Protein AF-A0A2T3M480-F1 (afdb_monomer_lite)

Sequence (170 aa):
EFITLLWDLRLEVGQSVRTVAECVDVGKDDLTVATNLTEARYLCGNKGTYNHLIESINDGAFWPSHTFYKAKLEEQKKRHARYHDTTYNLEPDIKSIPGGLRDIHTLSWVARRHFGATSLFEMSRHGFLTDAEYRELVECQNELWRIRFALHIELRRYDNRLTFDHQASV

Radius of gyration: 18.21 Å; chains: 1; bounding box: 47×33×44 Å

Structure (mmCIF, N/CA/C/O backbone):
data_AF-A0A2T3M480-F1
#
_entry.id   AF-A0A2T3M480-F1
#
loop_
_atom_site.group_PDB
_atom_site.id
_atom_site.type_symbol
_atom_site.label_atom_id
_atom_site.label_alt_id
_atom_site.label_comp_id
_atom_site.label_asym_id
_atom_site.label_entity_id
_atom_site.label_seq_id
_atom_site.pdbx_PDB_ins_code
_atom_site.Cartn_x
_atom_site.Cartn_y
_atom_site.Cartn_z
_atom_site.occupancy
_atom_site.B_iso_or_equiv
_atom_site.auth_seq_id
_atom_site.auth_comp_id
_atom_site.auth_asym_id
_atom_site.auth_atom_id
_atom_site.pdbx_PDB_model_num
ATOM 1 N N . GLU A 1 1 ? -23.358 -7.204 -11.179 1.00 83.38 1 GLU A N 1
ATOM 2 C CA . GLU A 1 1 ? -23.262 -6.199 -12.255 1.00 83.38 1 GLU A CA 1
ATOM 3 C C . GLU A 1 1 ? -22.021 -5.315 -12.131 1.00 83.38 1 GLU A C 1
ATOM 5 O O . GLU A 1 1 ? -21.176 -5.381 -13.010 1.00 83.38 1 GLU A O 1
ATOM 10 N N . PHE A 1 2 ? -21.826 -4.557 -11.042 1.00 89.12 2 PHE A N 1
ATOM 11 C CA . PHE A 1 2 ? -20.619 -3.719 -10.910 1.00 89.12 2 PHE A CA 1
ATOM 12 C C . PHE A 1 2 ? -19.304 -4.521 -10.922 1.00 89.12 2 PHE A C 1
ATOM 14 O O . PHE A 1 2 ? -18.408 -4.215 -11.698 1.00 89.12 2 PHE A O 1
ATOM 21 N N . ILE A 1 3 ? -19.188 -5.580 -10.112 1.00 90.31 3 ILE A N 1
ATOM 22 C CA . ILE A 1 3 ? -17.949 -6.379 -10.057 1.00 90.31 3 ILE A CA 1
ATOM 23 C C . ILE A 1 3 ? -17.670 -7.103 -11.377 1.00 90.31 3 ILE A C 1
ATOM 25 O O . ILE A 1 3 ? -16.529 -7.145 -11.825 1.00 90.31 3 ILE A O 1
ATOM 29 N N . THR A 1 4 ? -18.713 -7.617 -12.029 1.00 91.50 4 THR A N 1
ATOM 30 C CA . THR A 1 4 ? -18.588 -8.260 -13.342 1.00 91.50 4 THR A CA 1
ATOM 31 C C . THR A 1 4 ? -18.077 -7.275 -14.394 1.00 91.50 4 THR A C 1
ATOM 33 O O . THR A 1 4 ? -17.152 -7.616 -15.116 1.00 91.50 4 THR A O 1
ATOM 36 N N . LEU A 1 5 ? -18.556 -6.022 -14.388 1.00 93.69 5 LEU A N 1
ATOM 37 C CA . LEU A 1 5 ? -18.043 -4.971 -15.273 1.00 93.69 5 LEU A CA 1
ATOM 38 C C . LEU A 1 5 ? -16.546 -4.695 -15.050 1.00 93.69 5 LEU A C 1
ATOM 40 O O . LEU A 1 5 ? -15.806 -4.498 -16.008 1.00 93.69 5 LEU A O 1
ATOM 44 N N . LEU A 1 6 ? -16.077 -4.682 -13.798 1.00 92.62 6 LEU A N 1
ATOM 45 C CA . LEU A 1 6 ? -14.650 -4.484 -13.512 1.00 92.62 6 LEU A CA 1
ATOM 46 C C . LEU A 1 6 ? -13.798 -5.619 -14.096 1.00 92.62 6 LEU A C 1
ATOM 48 O O . LEU A 1 6 ? -12.739 -5.358 -14.663 1.00 92.62 6 LEU A O 1
ATOM 52 N N . TRP A 1 7 ? -14.276 -6.861 -14.018 1.00 91.56 7 TRP A N 1
ATOM 53 C CA . TRP A 1 7 ? -13.605 -7.999 -14.645 1.00 91.56 7 TRP A CA 1
ATOM 54 C C . TRP A 1 7 ? -13.649 -7.947 -16.174 1.00 91.56 7 TRP A C 1
ATOM 56 O O . TRP A 1 7 ? -12.644 -8.260 -16.809 1.00 91.56 7 TRP A O 1
ATOM 66 N N . ASP A 1 8 ? -14.753 -7.487 -16.769 1.00 92.31 8 ASP A N 1
ATOM 67 C CA . ASP A 1 8 ? -14.856 -7.277 -18.220 1.00 92.31 8 ASP A CA 1
ATOM 68 C C . ASP A 1 8 ? -13.842 -6.226 -18.706 1.00 92.31 8 ASP A C 1
ATOM 70 O O . ASP A 1 8 ? -13.231 -6.370 -19.767 1.00 92.31 8 ASP A O 1
ATOM 74 N N . LEU A 1 9 ? -13.576 -5.211 -17.877 1.00 90.81 9 LEU A N 1
ATOM 75 C CA . LEU A 1 9 ? -12.507 -4.224 -18.068 1.00 90.81 9 LEU A CA 1
ATOM 76 C C . LEU A 1 9 ? -11.101 -4.762 -17.733 1.00 90.81 9 LEU A C 1
ATOM 78 O O . LEU A 1 9 ? -10.136 -3.998 -17.741 1.00 90.81 9 LEU A O 1
ATOM 82 N N . ARG A 1 10 ? -10.966 -6.065 -17.454 1.00 85.19 10 ARG A N 1
ATOM 83 C CA . ARG A 1 10 ? -9.725 -6.759 -17.067 1.00 85.19 10 ARG A CA 1
ATOM 84 C C . ARG A 1 10 ? -9.076 -6.225 -15.788 1.00 85.19 10 ARG A C 1
ATOM 86 O O . ARG A 1 10 ? -7.872 -6.381 -15.592 1.00 85.19 10 ARG A O 1
ATOM 93 N N . LEU A 1 11 ? -9.859 -5.613 -14.902 1.00 86.56 11 LEU A N 1
ATOM 94 C CA . LEU A 1 11 ? -9.389 -5.208 -13.583 1.00 86.56 11 LEU A CA 1
ATOM 95 C C . LEU A 1 11 ? -9.456 -6.402 -12.631 1.00 86.56 11 LEU A C 1
ATOM 97 O O . LEU A 1 11 ? -10.521 -6.963 -12.380 1.00 86.56 11 LEU A O 1
ATOM 101 N N . GLU A 1 12 ? -8.316 -6.769 -12.055 1.00 84.12 12 GLU A N 1
ATOM 102 C CA . GLU A 1 12 ? -8.236 -7.820 -11.042 1.00 84.12 12 GLU A CA 1
ATOM 103 C C . GLU A 1 12 ? -8.722 -7.284 -9.689 1.00 84.12 12 GLU A C 1
ATOM 105 O O . GLU A 1 12 ? -7.957 -6.728 -8.899 1.00 84.12 12 GLU A O 1
ATOM 110 N N . VAL A 1 13 ? -10.023 -7.425 -9.425 1.00 88.25 13 VAL A N 1
ATOM 111 C CA . VAL A 1 13 ? -10.642 -7.001 -8.162 1.00 88.25 13 VAL A CA 1
ATOM 112 C C . VAL A 1 13 ? -11.129 -8.193 -7.345 1.00 88.25 13 VAL A C 1
ATOM 114 O O . VAL A 1 13 ? -11.883 -9.040 -7.829 1.00 88.25 13 VAL A O 1
ATOM 117 N N . GLY A 1 14 ? -10.709 -8.240 -6.080 1.00 87.62 14 GLY A N 1
ATOM 118 C CA . GLY A 1 14 ? -11.295 -9.118 -5.072 1.00 87.62 14 GLY A CA 1
ATOM 119 C C . GLY A 1 14 ? -12.578 -8.507 -4.507 1.00 87.62 14 GLY A C 1
ATOM 120 O O . GLY A 1 14 ? -12.659 -7.293 -4.328 1.00 87.62 14 GLY A O 1
ATOM 121 N N . GLN A 1 15 ? -13.573 -9.341 -4.204 1.00 88.69 15 GLN A N 1
ATOM 122 C CA . GLN A 1 15 ? -14.827 -8.910 -3.580 1.00 88.69 15 GLN A CA 1
ATOM 123 C C . GLN A 1 15 ? -15.129 -9.736 -2.330 1.00 88.69 15 GLN A C 1
ATOM 125 O O . GLN A 1 15 ? -14.882 -10.940 -2.291 1.00 88.69 15 GLN A O 1
ATOM 130 N N . SER A 1 16 ? -15.682 -9.083 -1.312 1.00 90.88 16 SER A N 1
ATOM 131 C CA . SER A 1 16 ? -16.195 -9.723 -0.104 1.00 90.88 16 SER A CA 1
ATOM 132 C C . SER A 1 16 ? -17.342 -8.885 0.443 1.00 90.88 16 SER A C 1
ATOM 134 O O . SER A 1 16 ? -17.251 -7.660 0.467 1.00 90.88 16 SER A O 1
ATOM 136 N N . VAL A 1 17 ? -18.396 -9.545 0.918 1.00 93.38 17 VAL A N 1
ATOM 137 C CA . VAL A 1 17 ? -19.513 -8.902 1.621 1.00 93.38 17 VAL A CA 1
ATOM 138 C C . VAL A 1 17 ? -19.451 -9.339 3.075 1.00 93.38 17 VAL A C 1
ATOM 140 O O . VAL A 1 17 ? -19.383 -10.534 3.348 1.00 93.38 17 VAL A O 1
ATOM 143 N N . ARG A 1 18 ? -19.396 -8.371 3.988 1.00 95.00 18 ARG A N 1
ATOM 144 C CA . ARG A 1 18 ? -19.269 -8.579 5.433 1.00 95.00 18 ARG A CA 1
ATOM 145 C C . ARG A 1 18 ? -20.008 -7.478 6.176 1.00 95.00 18 ARG A C 1
ATOM 147 O O . ARG A 1 18 ? -20.133 -6.355 5.681 1.00 95.00 18 ARG A O 1
ATOM 154 N N . THR A 1 19 ? -20.469 -7.797 7.371 1.00 97.56 19 THR A N 1
ATOM 155 C CA . THR A 1 19 ? -20.890 -6.811 8.364 1.00 97.56 19 THR A CA 1
ATOM 156 C C . THR A 1 19 ? -19.682 -6.028 8.890 1.00 97.56 19 THR A C 1
ATOM 158 O O . THR A 1 19 ? -18.531 -6.439 8.731 1.00 97.56 19 THR A O 1
ATOM 161 N N . VAL A 1 20 ? -19.928 -4.888 9.546 1.00 96.75 20 VAL A N 1
ATOM 162 C CA . VAL A 1 20 ? -18.851 -4.090 10.163 1.00 96.75 20 VAL A CA 1
ATOM 163 C C . VAL A 1 20 ? -18.090 -4.908 11.213 1.00 96.75 20 VAL A C 1
ATOM 165 O O . VAL A 1 20 ? -16.863 -4.876 11.221 1.00 96.75 20 VAL A O 1
ATOM 168 N N . ALA A 1 21 ? -18.799 -5.689 12.034 1.00 96.62 21 ALA A N 1
ATOM 169 C CA . ALA A 1 21 ? -18.190 -6.550 13.047 1.00 96.62 21 ALA A CA 1
ATOM 170 C C . ALA A 1 21 ? -17.257 -7.598 12.420 1.00 96.62 21 ALA A C 1
ATOM 172 O O . ALA A 1 21 ? -16.092 -7.680 12.791 1.00 96.62 21 ALA A O 1
ATOM 173 N N . GLU A 1 22 ? -17.714 -8.307 11.384 1.00 97.25 22 GLU A N 1
ATOM 174 C CA . GLU A 1 22 ? -16.883 -9.290 10.675 1.00 97.25 22 GLU A CA 1
ATOM 175 C C . GLU A 1 22 ? -15.660 -8.649 10.001 1.00 97.25 22 GLU A C 1
ATOM 177 O O . GLU A 1 22 ? -14.586 -9.247 9.973 1.00 97.25 22 GLU A O 1
ATOM 182 N N . CYS A 1 23 ? -15.786 -7.433 9.455 1.00 96.69 23 CYS A N 1
ATOM 183 C CA . CYS A 1 23 ? -14.637 -6.692 8.925 1.00 96.69 23 CYS A CA 1
ATOM 184 C C . CYS A 1 23 ? -13.592 -6.420 10.011 1.00 96.69 23 CYS A C 1
ATOM 186 O O . CYS A 1 23 ? -12.399 -6.592 9.764 1.00 96.69 23 CYS A O 1
ATOM 188 N N . VAL A 1 24 ? -14.033 -6.002 11.199 1.00 96.12 24 VAL A N 1
ATOM 189 C CA . VAL A 1 24 ? -13.154 -5.736 12.342 1.00 96.12 24 VAL A CA 1
ATOM 190 C C . VAL A 1 24 ? -12.495 -7.023 12.831 1.00 96.12 24 VAL A C 1
ATOM 192 O O . VAL A 1 24 ? -11.288 -7.020 13.057 1.00 96.12 24 VAL A O 1
ATOM 195 N N . ASP A 1 25 ? -13.244 -8.115 12.956 1.00 96.38 25 ASP A N 1
ATOM 196 C CA . ASP A 1 25 ? -12.717 -9.388 13.453 1.00 96.38 25 ASP A CA 1
ATOM 197 C C . ASP A 1 25 ? -11.665 -9.964 12.502 1.00 96.38 25 ASP A C 1
ATOM 199 O O . ASP A 1 25 ? -10.522 -10.178 12.901 1.00 96.38 25 ASP A O 1
ATOM 203 N N . VAL A 1 26 ? -11.982 -10.079 11.207 1.00 96.25 26 VAL A N 1
ATOM 204 C CA . VAL A 1 26 ? -11.008 -10.538 10.199 1.00 96.25 26 VAL A CA 1
ATOM 205 C C . VAL A 1 26 ? -9.817 -9.581 10.112 1.00 96.25 26 VAL A C 1
ATOM 207 O O . VAL A 1 26 ? -8.675 -10.005 9.948 1.00 96.25 26 VAL A O 1
ATOM 210 N N . GLY A 1 27 ? -10.066 -8.275 10.232 1.00 95.81 27 GLY A N 1
ATOM 211 C CA . GLY A 1 27 ? -9.017 -7.268 10.234 1.00 95.81 27 GLY A CA 1
ATOM 212 C C . GLY A 1 27 ? -8.068 -7.393 11.425 1.00 95.81 27 GLY A C 1
ATOM 213 O O . GLY A 1 27 ? -6.889 -7.118 11.259 1.00 95.81 27 GLY A O 1
ATOM 214 N N . LYS A 1 28 ? -8.525 -7.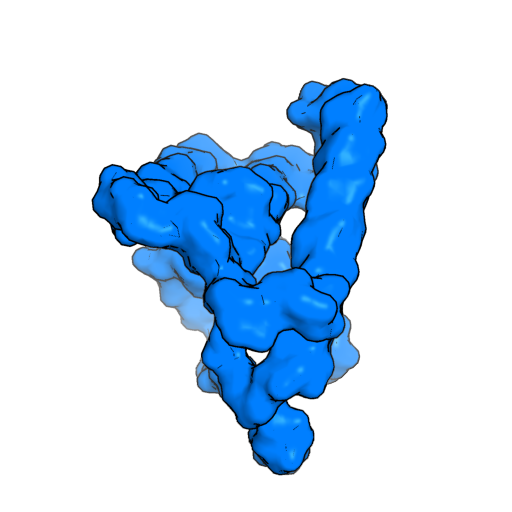822 12.608 1.00 95.56 28 LYS A N 1
ATOM 215 C CA . LYS A 1 28 ? -7.652 -8.035 13.778 1.00 95.56 28 LYS A CA 1
ATOM 216 C C . LYS A 1 28 ? -6.688 -9.205 13.580 1.00 95.56 28 LYS A C 1
ATOM 218 O O . LYS A 1 28 ? -5.554 -9.118 14.046 1.00 95.56 28 LYS A O 1
ATOM 223 N N . ASP A 1 29 ? -7.116 -10.234 12.855 1.00 95.19 29 ASP A N 1
ATOM 224 C CA . ASP A 1 29 ? -6.331 -11.453 12.643 1.00 95.19 29 ASP A CA 1
ATOM 225 C C . ASP A 1 29 ? -5.389 -11.368 11.428 1.00 95.19 29 ASP A C 1
ATOM 227 O O . ASP A 1 29 ? -4.362 -12.048 11.390 1.00 95.19 29 ASP A O 1
ATOM 231 N N . ASP A 1 30 ? -5.692 -10.512 10.444 1.00 96.00 30 ASP A N 1
ATOM 232 C CA . ASP A 1 30 ? -4.920 -10.384 9.203 1.00 96.00 30 ASP A CA 1
ATOM 233 C C . ASP A 1 30 ? -4.454 -8.938 8.951 1.00 96.00 30 ASP A C 1
ATOM 235 O O . ASP A 1 30 ? -5.239 -8.033 8.651 1.00 96.00 30 ASP A O 1
ATOM 239 N N . LEU A 1 31 ? -3.131 -8.732 8.989 1.00 95.88 31 LEU A N 1
ATOM 240 C CA . LEU A 1 31 ? -2.488 -7.439 8.725 1.00 95.88 31 LEU A CA 1
ATOM 241 C C . LEU A 1 31 ? -2.819 -6.876 7.332 1.00 95.88 31 LEU A C 1
ATOM 243 O O . LEU A 1 31 ? -2.944 -5.659 7.168 1.00 95.88 31 LEU A O 1
ATOM 247 N N . THR A 1 32 ? -2.952 -7.729 6.317 1.00 94.62 32 THR A N 1
ATOM 248 C CA . THR A 1 32 ? -3.304 -7.326 4.949 1.00 94.62 32 THR A CA 1
ATOM 249 C C . THR A 1 32 ? -4.713 -6.753 4.925 1.00 94.62 32 THR A C 1
ATOM 251 O O . THR A 1 32 ? -4.933 -5.675 4.370 1.00 94.62 32 THR A O 1
ATOM 254 N N . VAL A 1 33 ? -5.659 -7.429 5.583 1.00 95.31 33 VAL A N 1
ATOM 255 C CA . VAL A 1 33 ? -7.043 -6.951 5.698 1.00 95.31 33 VAL A CA 1
ATOM 256 C C . VAL A 1 33 ? -7.094 -5.658 6.508 1.00 95.31 33 VAL A C 1
ATOM 258 O O . VAL A 1 33 ? -7.725 -4.700 6.064 1.00 95.31 33 VAL A O 1
ATOM 261 N N . ALA A 1 34 ? -6.366 -5.572 7.624 1.00 95.38 34 ALA A N 1
ATOM 262 C CA . ALA A 1 34 ? -6.258 -4.346 8.416 1.00 95.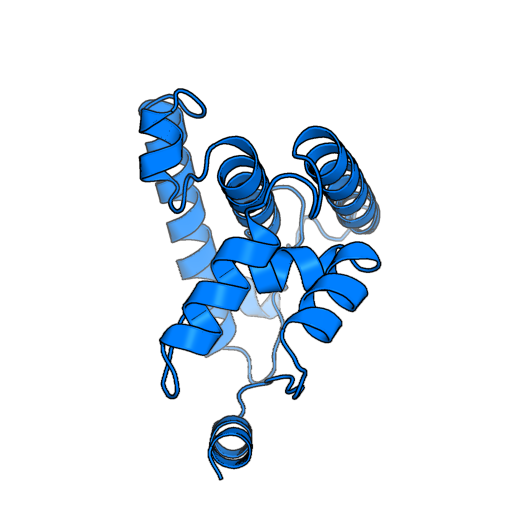38 34 ALA A CA 1
ATOM 263 C C . ALA A 1 34 ? -5.753 -3.150 7.598 1.00 95.38 34 ALA A C 1
ATOM 265 O O . ALA A 1 34 ? -6.288 -2.042 7.693 1.00 95.38 34 ALA A O 1
ATOM 266 N N . THR A 1 35 ? -4.733 -3.385 6.768 1.00 95.00 35 THR A N 1
ATOM 267 C CA . THR A 1 35 ? -4.154 -2.366 5.885 1.00 95.00 35 THR A CA 1
ATOM 268 C C . THR A 1 35 ? -5.189 -1.888 4.870 1.00 95.00 35 THR A C 1
ATOM 270 O O . THR A 1 35 ? -5.421 -0.688 4.757 1.00 95.00 35 THR A O 1
ATOM 273 N N . ASN A 1 36 ? -5.878 -2.821 4.203 1.00 93.38 36 ASN A N 1
ATOM 274 C CA . ASN A 1 36 ? -6.914 -2.499 3.221 1.00 93.38 36 ASN A CA 1
ATOM 275 C C . ASN A 1 36 ? -8.074 -1.702 3.838 1.00 93.38 36 ASN A C 1
ATOM 277 O O . ASN A 1 36 ? -8.553 -0.746 3.233 1.00 93.38 36 ASN A O 1
ATOM 281 N N . LEU A 1 37 ? -8.514 -2.066 5.048 1.00 94.12 37 LEU A N 1
ATOM 282 C CA . LEU A 1 37 ? -9.569 -1.342 5.764 1.00 94.12 37 LEU A CA 1
ATOM 283 C C . LEU A 1 37 ? -9.137 0.085 6.128 1.00 94.12 37 LEU A C 1
ATOM 285 O O . LEU A 1 37 ? -9.921 1.019 5.991 1.00 94.12 37 LEU A O 1
ATOM 289 N N . THR A 1 38 ? -7.875 0.269 6.518 1.00 90.75 38 THR A N 1
ATOM 290 C CA . THR A 1 38 ? -7.299 1.585 6.852 1.00 90.75 38 THR A CA 1
ATOM 291 C C . THR A 1 38 ? -7.221 2.525 5.633 1.00 90.75 38 THR A C 1
ATOM 293 O O . THR A 1 38 ? -7.226 3.754 5.770 1.00 90.75 38 THR A O 1
ATOM 296 N N . GLU A 1 39 ? -7.183 1.967 4.422 1.00 90.44 39 GLU A N 1
ATOM 297 C CA . GLU A 1 39 ? -7.193 2.706 3.153 1.00 90.44 39 GLU A CA 1
ATOM 298 C C . GLU A 1 39 ? -8.565 2.779 2.476 1.00 90.44 39 GLU A C 1
ATOM 300 O O . GLU A 1 39 ? -8.667 3.293 1.357 1.00 90.44 39 GLU A O 1
ATOM 305 N N . ALA A 1 40 ? -9.617 2.275 3.127 1.00 92.75 40 ALA A N 1
ATOM 306 C CA . ALA A 1 40 ? -10.948 2.220 2.546 1.00 92.75 40 ALA A CA 1
ATOM 307 C C . ALA A 1 40 ? -11.425 3.607 2.087 1.00 92.75 40 ALA A C 1
ATOM 309 O O . ALA A 1 40 ? -11.186 4.631 2.731 1.00 92.75 40 ALA A O 1
ATOM 310 N N . ARG A 1 41 ? -12.126 3.628 0.950 1.00 92.50 41 ARG A N 1
ATOM 311 C CA . ARG A 1 41 ? -12.733 4.832 0.377 1.00 92.50 41 ARG A CA 1
ATOM 312 C C . ARG A 1 41 ? -14.207 4.579 0.133 1.00 92.50 41 ARG A C 1
ATOM 314 O O . ARG A 1 41 ? -14.583 3.545 -0.416 1.00 92.50 41 ARG A O 1
ATOM 321 N N . TYR A 1 42 ? -15.035 5.541 0.513 1.00 94.62 42 TYR A N 1
ATOM 322 C CA . TYR A 1 42 ? -16.452 5.510 0.185 1.00 94.62 42 TYR A CA 1
ATOM 323 C C . TYR A 1 42 ? -16.646 5.734 -1.319 1.00 94.62 42 TYR A C 1
ATOM 325 O O . TYR A 1 42 ? -16.225 6.762 -1.847 1.00 94.62 42 TYR A O 1
ATOM 333 N N . LEU A 1 43 ? -17.292 4.781 -1.994 1.00 92.81 43 LEU A N 1
ATOM 334 C CA . LEU A 1 43 ? -17.653 4.896 -3.411 1.00 92.81 43 LEU A CA 1
ATOM 335 C C . LEU A 1 43 ? -19.142 5.219 -3.573 1.00 92.81 43 LEU A C 1
ATOM 337 O O . LEU A 1 43 ? -19.504 6.214 -4.193 1.00 92.81 43 LEU A O 1
ATOM 341 N N . CYS A 1 44 ? -20.012 4.395 -2.987 1.00 93.75 44 CYS A N 1
ATOM 342 C CA . CYS A 1 44 ? -21.462 4.558 -3.037 1.00 93.75 44 CYS A CA 1
ATOM 343 C C . CYS A 1 44 ? -22.154 3.751 -1.925 1.00 93.75 44 CYS A C 1
ATOM 345 O O . CYS A 1 44 ? -21.533 2.898 -1.290 1.00 93.75 44 CYS A O 1
ATOM 347 N N . GLY A 1 45 ? -23.457 3.976 -1.730 1.00 94.44 45 GLY A N 1
ATOM 348 C CA . GLY A 1 45 ? -24.295 3.213 -0.800 1.00 94.44 45 GLY A CA 1
ATOM 349 C C . GLY A 1 45 ? -24.625 3.969 0.488 1.00 94.44 45 GLY A C 1
ATOM 350 O O . GLY A 1 45 ? -24.878 5.171 0.474 1.00 94.44 45 GLY A O 1
ATOM 351 N N . ASN A 1 46 ? -24.680 3.258 1.616 1.00 96.69 46 ASN A N 1
ATOM 352 C CA . ASN A 1 46 ? -25.022 3.863 2.900 1.00 96.69 46 ASN A CA 1
ATOM 353 C C . ASN A 1 46 ? -23.782 4.493 3.557 1.00 96.69 46 ASN A C 1
ATOM 355 O O . ASN A 1 46 ? -22.876 3.795 4.017 1.00 96.69 46 ASN A O 1
ATOM 359 N N . LYS A 1 47 ? -23.762 5.826 3.640 1.00 97.25 47 LYS A N 1
ATOM 360 C CA . LYS A 1 47 ? -22.655 6.570 4.257 1.00 97.25 47 LYS A CA 1
ATOM 361 C C . LYS A 1 47 ? -22.542 6.344 5.771 1.00 97.25 47 LYS A C 1
ATOM 363 O O . LYS A 1 47 ? -21.437 6.375 6.298 1.00 97.25 47 LYS A O 1
ATOM 368 N N . GLY A 1 48 ? -23.652 6.073 6.461 1.00 97.88 48 GLY A N 1
ATOM 369 C CA . GLY A 1 48 ? -23.655 5.742 7.890 1.00 97.88 48 GLY A CA 1
ATOM 370 C C . GLY A 1 48 ? -22.922 4.432 8.183 1.00 97.88 48 GLY A C 1
ATOM 371 O O . GLY A 1 48 ? -22.091 4.386 9.083 1.00 97.88 48 GLY A O 1
ATOM 372 N N . THR A 1 49 ? -23.143 3.394 7.371 1.00 97.00 49 THR A N 1
ATOM 373 C CA . THR A 1 49 ? -22.408 2.123 7.473 1.00 97.00 49 THR A CA 1
ATOM 374 C C . THR A 1 49 ? -20.911 2.314 7.239 1.00 97.00 49 THR A C 1
ATOM 376 O O . THR A 1 49 ? -20.101 1.752 7.971 1.00 97.00 49 THR A O 1
ATOM 379 N N . TYR A 1 50 ? -20.536 3.133 6.251 1.00 97.31 50 TYR A N 1
ATOM 380 C CA . TYR A 1 50 ? -19.133 3.470 6.011 1.00 97.31 50 TYR A CA 1
ATOM 381 C C . TYR A 1 50 ? -18.513 4.207 7.204 1.00 97.31 50 TYR A C 1
ATOM 383 O O . TYR A 1 50 ? -17.452 3.810 7.671 1.00 97.31 50 TYR A O 1
ATOM 391 N N . ASN A 1 51 ? -19.182 5.230 7.739 1.00 96.88 51 ASN A N 1
ATOM 392 C CA . ASN A 1 51 ? -18.681 5.967 8.900 1.00 96.88 51 ASN A CA 1
ATOM 393 C C . ASN A 1 51 ? -18.508 5.050 10.119 1.00 96.88 51 ASN A C 1
ATOM 395 O O . ASN A 1 51 ? -17.462 5.096 10.753 1.00 96.88 51 ASN A O 1
ATOM 399 N N . HIS A 1 52 ? -19.466 4.154 10.378 1.00 97.25 52 HIS A N 1
ATOM 400 C CA . HIS A 1 52 ? -19.368 3.178 11.465 1.00 97.25 52 HIS A CA 1
ATOM 401 C C . HIS A 1 52 ? -18.162 2.236 11.297 1.00 97.25 52 HIS A C 1
ATOM 403 O O . HIS A 1 52 ? -17.473 1.930 12.270 1.00 97.25 52 HIS A O 1
ATOM 409 N N . LEU A 1 53 ? -17.852 1.813 10.064 1.00 96.62 53 LEU A N 1
ATOM 410 C CA . LEU A 1 53 ? -16.628 1.059 9.780 1.00 96.62 53 LEU A CA 1
ATOM 411 C C . LEU A 1 53 ? -15.375 1.883 10.101 1.00 96.62 53 LEU A C 1
ATOM 413 O O . LEU A 1 53 ? -14.485 1.381 10.783 1.00 96.62 53 LEU A O 1
ATOM 417 N N . ILE A 1 54 ? -15.310 3.131 9.627 1.00 95.44 54 ILE A N 1
ATOM 418 C CA . ILE A 1 54 ? -14.162 4.022 9.847 1.00 95.44 54 ILE A CA 1
ATOM 419 C C . ILE A 1 54 ? -13.961 4.329 11.337 1.00 95.44 54 ILE A C 1
ATOM 421 O O . ILE A 1 54 ? -12.826 4.340 11.805 1.00 95.44 54 ILE A O 1
ATOM 425 N N . GLU A 1 55 ? -15.032 4.543 12.098 1.00 94.56 55 GLU A N 1
ATOM 426 C CA . GLU A 1 55 ? -14.973 4.714 13.554 1.00 94.56 55 GLU A CA 1
ATOM 427 C C . GLU A 1 55 ? -14.431 3.449 14.229 1.00 94.56 55 GLU A C 1
ATOM 429 O O . GLU A 1 55 ? -13.464 3.523 14.984 1.00 94.56 55 GLU A O 1
ATOM 434 N N . SER A 1 56 ? -14.961 2.275 13.869 1.00 95.00 56 SER A N 1
ATOM 435 C CA . SER A 1 56 ? -14.560 0.992 14.464 1.00 95.00 56 SER A CA 1
ATOM 436 C C . SER A 1 56 ? -13.078 0.663 14.247 1.00 95.00 56 SER A C 1
ATOM 438 O O . SER A 1 56 ? -12.414 0.144 15.143 1.00 95.00 56 SER A O 1
ATOM 440 N N . ILE A 1 57 ? -12.524 0.968 13.068 1.00 93.62 57 ILE A N 1
ATOM 441 C CA . ILE A 1 57 ? -11.097 0.729 12.790 1.00 93.62 57 ILE A CA 1
ATOM 442 C C . ILE A 1 57 ? -10.185 1.788 13.429 1.00 93.62 57 ILE A C 1
ATOM 444 O O . ILE A 1 57 ? -8.993 1.543 13.617 1.00 93.62 57 ILE A O 1
ATOM 448 N N . ASN A 1 58 ? -10.718 2.957 13.793 1.00 90.25 58 ASN A N 1
ATOM 449 C CA . ASN A 1 58 ? -9.957 4.045 14.412 1.00 90.25 58 ASN A CA 1
ATOM 450 C C . ASN A 1 58 ? -10.107 4.117 15.941 1.00 90.25 58 ASN A C 1
ATOM 452 O O . ASN A 1 58 ? -9.449 4.947 16.560 1.00 90.25 58 ASN A O 1
ATOM 456 N N . ASP A 1 59 ? -10.853 3.197 16.561 1.00 85.69 59 ASP A N 1
ATOM 457 C CA . ASP A 1 59 ? -11.102 3.088 18.013 1.00 85.69 59 ASP A CA 1
ATOM 458 C C . ASP A 1 59 ? -9.848 2.762 18.872 1.00 85.69 59 ASP A C 1
ATOM 460 O O . ASP A 1 59 ? -9.926 2.347 20.022 1.00 85.69 59 ASP A O 1
ATOM 464 N N . GLY A 1 60 ? -8.635 2.885 18.320 1.00 82.00 60 GLY A N 1
ATOM 465 C CA . GLY A 1 60 ? -7.360 2.629 19.010 1.00 82.00 60 GLY A CA 1
ATOM 466 C C . GLY A 1 60 ? -7.065 1.151 19.320 1.00 82.00 60 GLY A C 1
ATOM 467 O O . GLY A 1 60 ? -5.921 0.716 19.174 1.00 82.00 60 GLY A O 1
ATOM 468 N N . ALA A 1 61 ? -8.082 0.357 19.664 1.00 88.88 61 ALA A N 1
ATOM 469 C CA . ALA A 1 61 ? -7.994 -1.075 19.939 1.00 88.88 61 ALA A CA 1
ATOM 470 C C . ALA A 1 61 ? -7.748 -1.913 18.674 1.00 88.88 61 ALA A C 1
ATOM 472 O O . ALA A 1 61 ? -7.082 -2.948 18.725 1.00 88.88 61 ALA A O 1
ATOM 473 N N . PHE A 1 62 ? -8.259 -1.471 17.523 1.00 93.31 62 PHE A N 1
ATOM 474 C CA . PHE A 1 62 ? -8.055 -2.139 16.239 1.00 93.31 62 PHE A CA 1
ATOM 475 C C . PHE A 1 62 ? -6.630 -1.900 15.725 1.00 93.31 62 PHE A C 1
ATOM 477 O O . PHE A 1 62 ? -6.378 -0.874 15.119 1.00 93.31 62 PHE A O 1
ATOM 484 N N . TRP A 1 63 ? -5.685 -2.816 15.960 1.00 95.06 63 TRP A N 1
ATOM 485 C CA . TRP A 1 63 ? -4.260 -2.641 15.622 1.00 95.06 63 TRP A CA 1
ATOM 486 C C . TRP A 1 63 ? -3.611 -1.408 16.273 1.00 95.06 63 TRP A C 1
ATOM 488 O O . TRP A 1 63 ? -3.383 -0.392 15.613 1.00 95.06 63 TRP A O 1
ATOM 498 N N . PRO A 1 64 ? -3.254 -1.459 17.566 1.00 94.88 64 PRO A N 1
ATOM 499 C CA . PRO A 1 64 ? -2.537 -0.366 18.218 1.00 94.88 64 PRO A CA 1
ATOM 500 C C . PRO A 1 64 ? -1.274 0.019 17.442 1.00 94.88 64 PRO A C 1
ATOM 502 O O . PRO A 1 64 ? -0.586 -0.847 16.898 1.00 94.88 64 PRO A O 1
ATOM 505 N N . SER A 1 65 ? -0.955 1.314 17.398 1.00 93.19 65 SER A N 1
ATOM 506 C CA . SER A 1 65 ? 0.063 1.846 16.481 1.00 93.19 65 SER A CA 1
ATOM 507 C C . SER A 1 65 ? 1.418 1.125 16.565 1.00 93.19 65 SER A C 1
ATOM 509 O O . SER A 1 65 ? 1.973 0.715 15.546 1.00 93.19 65 SER A O 1
ATOM 511 N N . HIS A 1 66 ? 1.920 0.877 17.777 1.00 94.88 66 HIS A N 1
ATOM 512 C CA . HIS A 1 66 ? 3.176 0.153 17.983 1.00 94.88 66 HIS A CA 1
ATOM 513 C C . HIS A 1 66 ? 3.123 -1.302 17.472 1.00 94.88 66 HIS A C 1
ATOM 515 O O . HIS A 1 66 ? 4.088 -1.788 16.879 1.00 94.88 66 HIS A O 1
ATOM 521 N N . THR A 1 67 ? 1.996 -1.994 17.661 1.00 96.06 67 THR A N 1
ATOM 522 C CA . THR A 1 67 ? 1.786 -3.362 17.160 1.00 96.06 67 THR A CA 1
ATOM 523 C C . THR A 1 67 ? 1.742 -3.382 15.634 1.00 96.06 67 THR A C 1
ATOM 525 O O . THR A 1 67 ? 2.407 -4.208 15.011 1.00 96.06 67 THR A O 1
ATOM 528 N N . PHE A 1 68 ? 1.022 -2.433 15.029 1.00 95.94 68 PHE A N 1
ATOM 529 C CA . PHE A 1 68 ? 0.944 -2.284 13.576 1.00 95.94 68 PHE A CA 1
ATOM 530 C C . PHE A 1 68 ? 2.311 -1.978 12.956 1.00 95.94 68 PHE A C 1
ATOM 532 O O . PHE A 1 68 ? 2.704 -2.616 11.982 1.00 95.94 68 PHE A O 1
ATOM 539 N N . TYR A 1 69 ? 3.070 -1.056 13.557 1.00 95.69 69 TYR A N 1
ATOM 540 C CA . TYR A 1 69 ? 4.419 -0.711 13.114 1.00 95.69 69 TYR A CA 1
ATOM 541 C C . TYR A 1 69 ? 5.349 -1.929 13.105 1.00 95.69 69 TYR A C 1
ATOM 543 O O . TYR A 1 69 ? 5.968 -2.219 12.082 1.00 95.69 69 TYR A O 1
ATOM 551 N N . LYS A 1 70 ? 5.405 -2.687 14.210 1.00 97.50 70 LYS A N 1
ATOM 552 C CA . LYS A 1 70 ? 6.228 -3.905 14.288 1.00 97.50 70 LYS A CA 1
ATOM 553 C C . LYS A 1 70 ? 5.830 -4.927 13.228 1.00 97.50 70 LYS A C 1
ATOM 555 O O . LYS A 1 70 ? 6.699 -5.478 12.558 1.00 97.50 70 LYS A O 1
ATOM 560 N N . ALA A 1 71 ? 4.531 -5.151 13.044 1.00 97.25 71 ALA A N 1
ATOM 561 C CA . ALA A 1 71 ? 4.039 -6.093 12.047 1.00 97.25 71 ALA A CA 1
ATOM 562 C 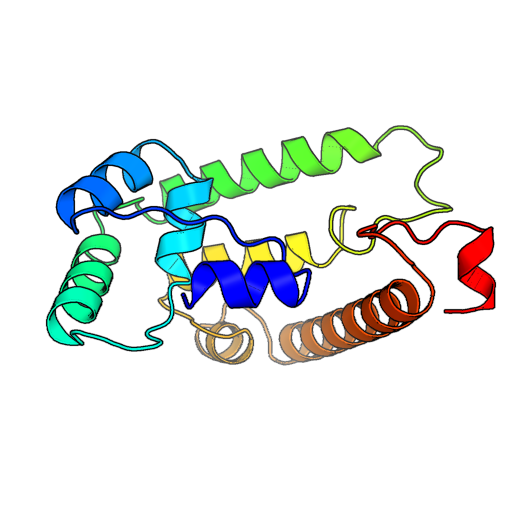C . ALA A 1 71 ? 4.410 -5.666 10.614 1.00 97.25 71 ALA A C 1
ATOM 564 O O . ALA A 1 71 ? 4.869 -6.494 9.825 1.00 97.25 71 ALA A O 1
ATOM 565 N N . LYS A 1 72 ? 4.297 -4.370 10.291 1.00 96.94 72 LYS A N 1
ATOM 566 C CA . LYS A 1 72 ? 4.700 -3.819 8.988 1.00 96.94 72 LYS A CA 1
ATOM 567 C C . LYS A 1 72 ? 6.204 -3.873 8.746 1.00 96.94 72 LYS A C 1
ATOM 569 O O . LYS A 1 72 ? 6.623 -4.175 7.630 1.00 96.94 72 LYS A O 1
ATOM 574 N N . LEU A 1 73 ? 7.011 -3.647 9.780 1.00 96.75 73 LEU A N 1
ATOM 575 C CA . LEU A 1 73 ? 8.462 -3.789 9.693 1.00 96.75 73 LEU A CA 1
ATOM 576 C C . LEU A 1 73 ? 8.863 -5.236 9.363 1.00 96.75 73 LEU A C 1
ATOM 578 O O . LEU A 1 73 ? 9.702 -5.465 8.494 1.00 96.75 73 LEU A O 1
ATOM 582 N N . GLU A 1 74 ? 8.237 -6.225 10.002 1.00 97.06 74 GLU A N 1
ATOM 583 C CA . GLU A 1 74 ? 8.500 -7.638 9.703 1.00 97.06 74 GLU A CA 1
ATOM 584 C C . GLU A 1 74 ? 8.001 -8.049 8.305 1.00 97.06 74 GLU A C 1
ATOM 586 O O . GLU A 1 74 ? 8.684 -8.797 7.603 1.00 97.06 74 GLU A O 1
ATOM 591 N N . GLU A 1 75 ? 6.854 -7.530 7.849 1.00 96.19 75 GLU A N 1
ATOM 592 C CA . GLU A 1 75 ? 6.378 -7.702 6.465 1.00 96.19 75 GLU A CA 1
ATOM 593 C C . GLU A 1 75 ? 7.389 -7.149 5.444 1.00 96.19 75 GLU A C 1
ATOM 595 O O . GLU A 1 75 ? 7.705 -7.821 4.455 1.00 96.19 75 GLU A O 1
ATOM 600 N N . GLN A 1 76 ? 7.937 -5.956 5.697 1.00 95.75 76 GLN A N 1
ATOM 601 C CA . GLN A 1 76 ? 8.961 -5.329 4.861 1.00 95.75 76 GLN A CA 1
ATOM 602 C C . GLN A 1 76 ? 10.238 -6.172 4.814 1.00 95.75 76 GLN A C 1
ATOM 604 O O . GLN A 1 76 ? 10.684 -6.511 3.718 1.00 95.75 76 GLN A O 1
ATOM 609 N N . LYS A 1 77 ? 10.780 -6.583 5.969 1.00 95.00 77 LYS A N 1
ATOM 610 C CA . LYS A 1 77 ? 11.979 -7.438 6.036 1.00 95.00 77 LYS A CA 1
ATOM 611 C C . LYS A 1 77 ? 11.794 -8.737 5.257 1.00 95.00 77 LYS A C 1
ATOM 613 O O . LYS A 1 77 ? 12.638 -9.091 4.439 1.00 95.00 77 LYS A O 1
ATOM 618 N N . LYS A 1 78 ? 10.662 -9.424 5.450 1.00 94.44 78 LYS A N 1
ATOM 619 C CA . LYS A 1 78 ? 10.331 -10.653 4.705 1.00 94.44 78 LYS A CA 1
ATOM 620 C C . LYS A 1 78 ? 10.222 -10.408 3.204 1.00 94.44 78 LYS A C 1
ATOM 622 O O . LYS A 1 78 ? 10.580 -11.283 2.420 1.00 94.44 78 LYS A O 1
ATOM 627 N N . ARG A 1 79 ? 9.699 -9.252 2.782 1.00 93.00 79 ARG A N 1
ATOM 628 C CA . ARG A 1 79 ? 9.655 -8.878 1.364 1.00 93.00 79 ARG A CA 1
ATOM 629 C C . ARG A 1 79 ? 11.048 -8.629 0.807 1.00 93.00 79 ARG A C 1
ATOM 631 O O . ARG A 1 79 ? 11.364 -9.213 -0.221 1.00 93.00 79 ARG A O 1
ATOM 638 N N . HIS A 1 80 ? 11.853 -7.803 1.470 1.00 92.69 80 HIS A N 1
ATOM 639 C CA . HIS A 1 80 ? 13.223 -7.488 1.058 1.00 92.69 80 HIS A CA 1
ATOM 640 C C . HIS A 1 80 ? 14.092 -8.746 0.977 1.00 92.69 80 HIS A C 1
ATOM 642 O O . HIS A 1 80 ? 14.814 -8.916 -0.001 1.00 92.69 80 HIS A O 1
ATOM 648 N N . ALA A 1 81 ? 13.918 -9.685 1.914 1.00 90.12 81 ALA A N 1
ATOM 649 C CA . ALA A 1 81 ? 14.643 -10.953 1.939 1.00 90.12 81 ALA A CA 1
ATOM 650 C C . ALA A 1 81 ? 14.504 -11.790 0.660 1.00 90.12 81 ALA A C 1
ATOM 652 O O . ALA A 1 81 ? 15.432 -12.506 0.295 1.00 90.12 81 ALA A O 1
ATOM 653 N N . ARG A 1 82 ? 13.383 -11.668 -0.063 1.00 87.06 82 ARG A N 1
ATOM 654 C CA . ARG A 1 82 ? 13.174 -12.375 -1.337 1.00 87.06 82 ARG A CA 1
ATOM 655 C C . ARG A 1 82 ? 14.035 -11.844 -2.488 1.00 87.06 82 ARG A C 1
ATOM 657 O O . ARG A 1 82 ? 14.119 -12.512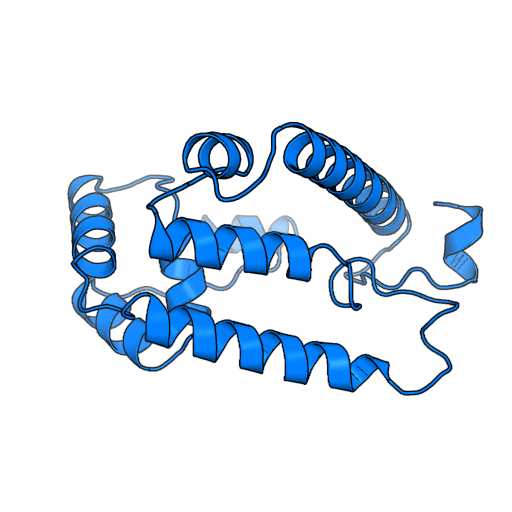 -3.510 1.00 87.06 82 ARG A O 1
ATOM 664 N N . TYR A 1 83 ? 14.651 -10.671 -2.333 1.00 79.75 83 TYR A N 1
ATOM 665 C CA . TYR A 1 83 ? 15.444 -9.999 -3.368 1.00 79.75 83 TYR A CA 1
ATOM 666 C C . TYR A 1 83 ? 16.957 -10.019 -3.092 1.00 79.75 83 TYR A C 1
ATOM 668 O O . TYR A 1 83 ? 17.716 -9.471 -3.884 1.00 79.75 83 TYR A O 1
ATOM 676 N N . HIS A 1 84 ? 17.420 -10.642 -1.999 1.00 66.81 84 HIS A N 1
ATOM 677 C CA . HIS A 1 84 ? 18.846 -10.665 -1.638 1.00 66.81 84 HIS A CA 1
ATOM 678 C C . HIS A 1 84 ? 19.716 -11.616 -2.490 1.00 66.81 84 HIS A C 1
ATOM 680 O O . HIS A 1 84 ? 20.936 -11.581 -2.348 1.00 66.81 84 HIS A O 1
ATOM 686 N N . ASP A 1 85 ? 19.142 -12.389 -3.422 1.00 59.84 85 ASP A N 1
ATOM 687 C CA . ASP A 1 85 ? 19.903 -13.202 -4.384 1.00 59.84 85 ASP A CA 1
ATOM 688 C C . ASP A 1 85 ? 20.169 -12.436 -5.699 1.00 59.84 85 ASP A C 1
ATOM 690 O O . ASP A 1 85 ? 19.368 -12.422 -6.633 1.00 59.84 85 ASP A O 1
ATOM 694 N N . THR A 1 86 ? 21.308 -11.734 -5.683 1.00 54.78 86 THR A N 1
ATOM 695 C CA . THR A 1 86 ? 22.204 -11.141 -6.713 1.00 54.78 86 THR A CA 1
ATOM 696 C C . THR A 1 86 ? 21.826 -10.956 -8.199 1.00 54.78 86 THR A C 1
ATOM 698 O O . THR A 1 86 ? 22.481 -10.144 -8.847 1.00 54.78 86 THR A O 1
ATOM 701 N N . THR A 1 87 ? 20.799 -11.583 -8.778 1.00 53.66 87 THR A N 1
ATOM 702 C CA . THR A 1 87 ? 20.457 -11.399 -10.213 1.00 53.66 87 THR A CA 1
ATOM 703 C C . THR A 1 87 ? 19.393 -10.312 -10.445 1.00 53.66 87 THR A C 1
ATOM 705 O O . THR A 1 87 ? 19.369 -9.670 -11.491 1.00 53.66 87 THR A O 1
ATOM 708 N N . TYR A 1 88 ? 18.553 -10.024 -9.445 1.00 54.00 88 TYR A N 1
ATOM 709 C CA . TYR A 1 88 ? 17.402 -9.112 -9.574 1.00 54.00 88 TYR A CA 1
ATOM 710 C C . TYR A 1 88 ? 17.736 -7.611 -9.613 1.00 54.00 88 TYR A C 1
ATOM 712 O O . TYR A 1 88 ? 16.837 -6.801 -9.821 1.00 54.00 88 TYR A O 1
ATOM 720 N N . ASN A 1 89 ? 19.001 -7.217 -9.430 1.00 65.06 89 ASN A N 1
ATOM 721 C CA . ASN A 1 89 ? 19.381 -5.800 -9.480 1.00 65.06 89 ASN A CA 1
ATOM 722 C C . ASN A 1 89 ? 19.336 -5.219 -10.897 1.00 65.06 89 ASN A C 1
ATOM 724 O O . ASN A 1 89 ? 19.103 -4.024 -11.049 1.00 65.06 89 ASN A O 1
ATOM 728 N N . LEU A 1 90 ? 19.568 -6.045 -11.921 1.00 83.75 90 LEU A N 1
ATOM 729 C CA . LEU A 1 90 ? 19.564 -5.581 -13.308 1.00 83.75 90 LEU A CA 1
ATOM 730 C C . LEU A 1 90 ? 18.168 -5.602 -13.934 1.00 83.75 90 LEU A C 1
ATOM 732 O O . LEU A 1 90 ? 17.962 -4.926 -14.929 1.00 83.75 90 LEU A O 1
ATOM 736 N N . GLU A 1 91 ? 17.217 -6.327 -13.341 1.00 88.94 91 GLU A N 1
ATOM 737 C CA . GLU A 1 91 ? 15.817 -6.384 -13.775 1.00 88.94 91 GLU A CA 1
ATOM 738 C C . GLU A 1 91 ? 14.881 -6.110 -12.581 1.00 88.94 91 GLU A C 1
ATOM 740 O O . GLU A 1 91 ? 14.247 -7.032 -12.050 1.00 88.94 91 GLU A O 1
ATOM 745 N N . PRO A 1 92 ? 14.831 -4.859 -12.087 1.00 89.81 92 PRO A N 1
ATOM 746 C CA . PRO A 1 92 ? 14.191 -4.543 -10.816 1.00 89.81 92 PRO A CA 1
ATOM 747 C C . PRO A 1 92 ? 12.664 -4.679 -10.872 1.00 89.81 92 PRO A C 1
ATOM 749 O O . PRO A 1 92 ? 12.016 -4.334 -11.861 1.00 89.81 92 PRO A O 1
ATOM 752 N N . ASP A 1 93 ? 12.061 -5.125 -9.766 1.00 92.50 93 ASP A N 1
ATOM 753 C CA . ASP A 1 93 ? 10.612 -5.037 -9.547 1.00 92.50 93 ASP A CA 1
ATOM 754 C C . ASP A 1 93 ? 10.262 -3.656 -8.980 1.00 92.50 93 ASP A C 1
ATOM 756 O O . ASP A 1 93 ? 10.446 -3.404 -7.788 1.00 92.50 93 ASP A O 1
ATOM 760 N N . ILE A 1 94 ? 9.699 -2.782 -9.818 1.00 94.75 94 ILE A N 1
ATOM 761 C CA . ILE A 1 94 ? 9.385 -1.377 -9.493 1.00 94.75 94 ILE A CA 1
ATOM 762 C C . ILE A 1 94 ? 8.456 -1.247 -8.270 1.00 94.75 94 ILE A C 1
ATOM 764 O O . ILE A 1 94 ? 8.428 -0.229 -7.571 1.00 94.75 94 ILE A O 1
ATOM 768 N N . LYS A 1 95 ? 7.668 -2.287 -7.979 1.00 94.12 95 LYS A N 1
ATOM 769 C CA . LYS A 1 95 ? 6.701 -2.285 -6.883 1.00 94.12 95 LYS A CA 1
ATOM 770 C C . LYS A 1 95 ? 7.306 -2.801 -5.582 1.00 94.12 95 LYS A C 1
ATOM 772 O O . LYS A 1 95 ? 7.030 -2.224 -4.534 1.00 94.12 95 LYS A O 1
ATOM 777 N N . SER A 1 96 ? 8.032 -3.911 -5.622 1.00 92.69 96 SER A N 1
ATOM 778 C CA . SER A 1 96 ? 8.270 -4.755 -4.444 1.00 92.69 96 SER A CA 1
ATOM 779 C C . SER A 1 96 ? 9.737 -4.894 -4.039 1.00 92.69 96 SER A C 1
ATOM 781 O O . SER A 1 96 ? 9.981 -5.382 -2.932 1.00 92.69 96 SER A O 1
ATOM 783 N N . ILE A 1 97 ? 10.690 -4.453 -4.863 1.00 90.94 97 ILE A N 1
ATOM 784 C CA . ILE A 1 97 ? 12.114 -4.394 -4.497 1.00 90.94 97 ILE A CA 1
ATOM 785 C C . ILE A 1 97 ? 12.342 -3.418 -3.321 1.00 90.94 97 ILE A C 1
ATOM 787 O O . ILE A 1 97 ? 11.496 -2.542 -3.095 1.00 90.94 97 ILE A O 1
ATOM 791 N N . PRO A 1 98 ? 13.428 -3.550 -2.532 1.00 92.56 98 PRO A N 1
ATOM 792 C CA . PRO A 1 98 ? 13.825 -2.498 -1.597 1.00 92.56 98 PRO A CA 1
ATOM 793 C C . PRO A 1 98 ? 13.928 -1.124 -2.274 1.00 92.56 98 PRO A C 1
ATOM 795 O O . PRO A 1 98 ? 14.613 -0.981 -3.280 1.00 92.56 98 PRO A O 1
ATOM 798 N N . GLY A 1 99 ? 13.223 -0.127 -1.733 1.00 91.00 99 GLY A N 1
ATOM 799 C CA . GLY A 1 99 ? 13.128 1.224 -2.302 1.00 91.00 99 GLY A CA 1
ATOM 800 C C . GLY A 1 99 ? 12.009 1.408 -3.337 1.00 91.00 99 GLY A C 1
ATOM 801 O O . GLY A 1 99 ? 11.783 2.521 -3.800 1.00 91.00 99 GLY A O 1
ATOM 802 N N . GLY A 1 100 ? 11.276 0.347 -3.686 1.00 93.62 100 GLY A N 1
ATOM 803 C CA . GLY A 1 100 ? 10.150 0.421 -4.618 1.00 93.62 100 GLY A CA 1
ATOM 804 C C . GLY A 1 100 ? 8.880 1.027 -4.009 1.00 93.62 100 GLY A C 1
ATOM 805 O O . GLY A 1 100 ? 8.803 1.355 -2.822 1.00 93.62 100 GLY A O 1
ATOM 806 N N . LEU A 1 101 ? 7.812 1.097 -4.811 1.00 96.06 101 LEU A N 1
ATOM 807 C CA . LEU A 1 101 ? 6.536 1.721 -4.412 1.00 96.06 101 LEU A CA 1
ATOM 808 C C . LEU A 1 101 ? 5.948 1.161 -3.106 1.00 96.06 101 LEU A C 1
ATOM 810 O O . LEU A 1 101 ? 5.297 1.881 -2.349 1.00 96.06 101 LEU A O 1
ATOM 814 N N . ARG A 1 102 ? 6.164 -0.128 -2.814 1.00 95.31 102 ARG A N 1
ATOM 815 C CA . ARG A 1 102 ? 5.666 -0.754 -1.584 1.00 95.31 102 ARG A CA 1
ATOM 816 C C . ARG A 1 102 ? 6.312 -0.175 -0.329 1.00 95.31 102 ARG A C 1
ATOM 818 O O . ARG A 1 102 ? 5.647 -0.154 0.705 1.00 95.31 102 ARG A O 1
ATOM 825 N N . ASP A 1 103 ? 7.561 0.278 -0.397 1.00 94.88 103 ASP A N 1
ATOM 826 C CA . ASP A 1 103 ? 8.221 0.926 0.738 1.00 94.88 103 ASP A CA 1
ATOM 827 C C . ASP A 1 103 ? 7.568 2.281 1.041 1.00 94.88 103 ASP A C 1
ATOM 829 O O . ASP A 1 103 ? 7.213 2.545 2.190 1.00 94.88 103 ASP A O 1
ATOM 833 N N . ILE A 1 104 ? 7.252 3.059 0.002 1.00 94.19 104 ILE A N 1
ATOM 834 C CA . ILE A 1 104 ? 6.513 4.328 0.124 1.00 94.19 104 ILE A CA 1
ATOM 835 C C . ILE A 1 104 ? 5.110 4.099 0.712 1.00 94.19 104 ILE A C 1
ATOM 837 O O . ILE A 1 104 ? 4.674 4.816 1.616 1.00 94.19 104 ILE A O 1
ATOM 841 N N . HIS A 1 105 ? 4.400 3.064 0.250 1.00 93.94 105 HIS A N 1
ATOM 842 C CA . HIS A 1 105 ? 3.096 2.700 0.816 1.00 93.94 105 HIS A CA 1
ATOM 843 C C . HIS A 1 105 ? 3.206 2.277 2.283 1.00 93.94 105 HIS A C 1
ATOM 845 O O . HIS A 1 105 ? 2.395 2.697 3.101 1.00 93.94 105 HIS A O 1
ATOM 851 N N . THR A 1 106 ? 4.224 1.486 2.636 1.00 94.62 106 THR A N 1
ATOM 852 C CA . THR A 1 106 ? 4.456 1.054 4.023 1.00 94.62 106 THR A CA 1
ATOM 853 C C . THR A 1 106 ? 4.643 2.259 4.939 1.00 94.62 106 THR A C 1
ATOM 855 O O . THR A 1 106 ? 4.019 2.319 5.999 1.00 94.62 106 THR A O 1
ATOM 858 N N . LEU A 1 107 ? 5.420 3.249 4.493 1.00 92.25 107 LEU A N 1
ATOM 859 C CA . LEU A 1 107 ? 5.596 4.516 5.193 1.00 92.25 107 LEU A CA 1
ATOM 860 C C . LEU A 1 107 ? 4.248 5.224 5.408 1.00 92.25 107 LEU A C 1
ATOM 862 O O . LEU A 1 107 ? 3.899 5.568 6.537 1.00 92.25 107 LEU A O 1
ATOM 866 N N . SER A 1 108 ? 3.460 5.369 4.338 1.00 91.19 108 SER A N 1
ATOM 867 C CA . SER A 1 108 ? 2.141 6.014 4.379 1.00 91.19 108 SER A CA 1
ATOM 868 C C . SER A 1 108 ? 1.163 5.296 5.314 1.00 91.19 108 SER A C 1
ATOM 870 O O . SER A 1 108 ? 0.455 5.946 6.077 1.00 91.19 108 SER A O 1
ATOM 872 N N . TRP A 1 109 ? 1.138 3.960 5.315 1.00 93.69 109 TRP A N 1
ATOM 873 C CA . TRP A 1 109 ? 0.273 3.170 6.197 1.00 93.69 109 TRP A CA 1
ATOM 874 C C . TRP A 1 109 ? 0.649 3.319 7.664 1.00 93.69 109 TRP A C 1
ATOM 876 O O . TRP A 1 109 ? -0.230 3.479 8.510 1.00 93.69 109 TRP A O 1
ATOM 886 N N . VAL A 1 110 ? 1.947 3.284 7.972 1.00 92.75 110 VAL A N 1
ATOM 887 C CA . VAL A 1 110 ? 2.440 3.480 9.339 1.00 92.75 110 VAL A CA 1
ATOM 888 C C . VAL A 1 110 ? 2.084 4.878 9.831 1.00 92.75 110 VAL A C 1
ATOM 890 O O . VAL A 1 110 ? 1.535 5.009 10.924 1.00 92.75 110 VAL A O 1
ATOM 893 N N . ALA A 1 111 ? 2.322 5.917 9.029 1.00 90.38 111 ALA A N 1
ATOM 894 C CA . ALA A 1 111 ? 2.011 7.280 9.442 1.00 90.38 111 ALA A CA 1
ATOM 895 C C . ALA A 1 111 ? 0.505 7.536 9.549 1.00 90.38 111 ALA A C 1
ATOM 897 O O . ALA A 1 111 ? 0.064 8.173 10.504 1.00 90.38 111 ALA A O 1
ATOM 898 N N . ARG A 1 112 ? -0.299 6.971 8.643 1.00 89.94 112 ARG A N 1
ATOM 899 C CA . ARG A 1 112 ? -1.760 6.993 8.751 1.00 89.94 112 ARG A CA 1
ATOM 900 C C . ARG A 1 112 ? -2.229 6.359 10.047 1.00 89.94 112 ARG A C 1
ATOM 902 O O . ARG A 1 112 ? -3.061 6.933 10.739 1.00 89.94 112 ARG A O 1
ATOM 909 N N . ARG A 1 113 ? -1.676 5.202 10.409 1.00 91.19 113 ARG A N 1
ATOM 910 C CA . ARG A 1 113 ? -2.071 4.506 11.633 1.00 91.19 113 ARG A CA 1
ATOM 911 C C . ARG A 1 113 ? -1.584 5.204 12.903 1.00 91.19 113 ARG A C 1
ATOM 913 O O . ARG A 1 113 ? -2.252 5.127 13.927 1.00 91.19 113 ARG A O 1
ATOM 920 N N . HIS A 1 114 ? -0.418 5.842 12.863 1.00 88.88 114 HIS A N 1
ATOM 921 C CA . HIS A 1 114 ? 0.179 6.486 14.032 1.00 88.88 114 HIS A CA 1
ATOM 922 C C . HIS A 1 114 ? -0.342 7.909 14.271 1.00 88.88 114 HIS A C 1
ATOM 924 O O . HIS A 1 114 ? -0.597 8.269 15.413 1.00 88.88 114 HIS A O 1
ATOM 930 N N . PHE A 1 115 ? -0.521 8.699 13.211 1.00 84.12 115 PHE A N 1
ATOM 931 C CA . PHE A 1 115 ? -0.850 10.128 13.297 1.00 84.12 115 PHE A CA 1
ATOM 932 C C . PHE A 1 115 ? -2.214 10.485 12.698 1.00 84.12 115 PHE A C 1
ATOM 934 O O . PHE A 1 115 ? -2.637 11.631 12.799 1.00 84.12 115 PHE A O 1
ATOM 941 N N . GLY A 1 116 ? -2.888 9.546 12.029 1.00 83.44 116 GLY A N 1
ATOM 942 C CA . GLY A 1 116 ? -4.067 9.853 11.214 1.00 83.44 116 GLY A CA 1
ATOM 943 C C . GLY A 1 116 ? -3.730 10.524 9.878 1.00 83.44 116 GLY A C 1
ATOM 944 O O . GLY A 1 116 ? -4.642 10.897 9.149 1.00 83.44 116 GLY A O 1
ATOM 945 N N . ALA A 1 117 ? -2.443 10.657 9.530 1.00 80.00 117 ALA A N 1
ATOM 946 C CA . ALA A 1 117 ? -1.997 11.300 8.297 1.00 80.00 117 ALA A CA 1
ATOM 947 C C . ALA A 1 117 ? -2.456 10.508 7.064 1.00 80.00 117 ALA A C 1
ATOM 949 O O . ALA A 1 117 ? -2.054 9.369 6.831 1.00 80.00 117 ALA A O 1
ATOM 950 N N . THR A 1 118 ? -3.297 11.110 6.239 1.00 79.00 118 THR A N 1
ATOM 951 C CA . THR A 1 118 ? -3.895 10.466 5.069 1.00 79.00 118 THR A CA 1
ATOM 952 C C . THR A 1 118 ? -3.093 10.664 3.784 1.00 79.00 118 THR A C 1
ATOM 954 O O . THR A 1 118 ? -3.357 9.955 2.808 1.00 79.00 118 THR A O 1
ATOM 957 N N . SER A 1 119 ? -2.101 11.562 3.791 1.00 79.44 119 SER A N 1
ATOM 958 C CA . SER A 1 119 ? -1.235 11.883 2.650 1.00 79.44 119 SER A CA 1
ATOM 959 C C . SER A 1 119 ? 0.223 12.131 3.061 1.00 79.44 119 SER A C 1
ATOM 961 O O . SER A 1 119 ? 0.493 12.507 4.200 1.00 79.44 119 SER A O 1
ATOM 963 N N . LEU A 1 120 ? 1.156 11.998 2.106 1.00 77.19 120 LEU A N 1
ATOM 964 C CA . LEU A 1 120 ? 2.575 12.340 2.303 1.00 77.19 120 LEU A CA 1
ATOM 965 C C . LEU A 1 120 ? 2.761 13.794 2.775 1.00 77.19 120 LEU A C 1
ATOM 967 O O . LEU A 1 120 ? 3.618 14.077 3.607 1.00 77.19 120 LEU A O 1
ATOM 971 N N . PHE A 1 121 ? 1.918 14.711 2.294 1.00 79.12 121 PHE A N 1
ATOM 972 C CA . PHE A 1 121 ? 1.940 16.111 2.714 1.00 79.12 121 PHE A CA 1
ATOM 973 C C . PHE A 1 121 ? 1.555 16.276 4.190 1.00 79.12 121 PHE A C 1
ATOM 975 O O . PHE A 1 121 ? 2.215 16.996 4.940 1.00 79.12 121 PHE A O 1
ATOM 982 N N . GLU A 1 122 ? 0.512 15.574 4.641 1.00 81.75 122 GLU A N 1
ATOM 983 C CA . GLU A 1 122 ? 0.120 15.580 6.054 1.00 81.75 122 GLU A CA 1
ATOM 984 C C . GLU A 1 122 ? 1.220 14.996 6.946 1.00 81.75 122 GLU A C 1
ATOM 986 O O . GLU A 1 122 ? 1.457 15.516 8.033 1.00 81.75 122 GLU A O 1
ATOM 991 N N . MET A 1 123 ? 1.961 13.991 6.470 1.00 80.56 123 MET A N 1
ATOM 992 C CA . MET A 1 123 ? 3.104 13.429 7.201 1.00 80.56 123 MET A CA 1
ATOM 993 C C . MET A 1 123 ? 4.180 14.489 7.481 1.00 80.56 123 MET A C 1
ATOM 995 O O . MET A 1 123 ? 4.711 14.532 8.591 1.00 80.56 123 MET A O 1
ATOM 999 N N . SER A 1 124 ? 4.440 15.400 6.534 1.00 80.88 124 SER A N 1
ATOM 1000 C CA . SER A 1 124 ? 5.348 16.529 6.774 1.00 80.88 124 SER A CA 1
ATOM 1001 C C . SER A 1 124 ? 4.815 17.487 7.846 1.00 80.88 124 SER A C 1
ATOM 1003 O O . SER A 1 124 ? 5.550 17.887 8.749 1.00 80.88 124 SER A O 1
ATOM 1005 N N . ARG A 1 125 ? 3.507 17.785 7.840 1.00 81.56 125 ARG A N 1
ATOM 1006 C CA . ARG A 1 125 ? 2.882 18.645 8.866 1.00 81.56 125 ARG A CA 1
ATOM 1007 C C . ARG A 1 125 ? 2.932 18.049 10.273 1.00 81.56 125 ARG A C 1
ATOM 1009 O O . ARG A 1 125 ? 2.965 18.804 11.241 1.00 81.56 125 ARG A O 1
ATOM 1016 N N . HIS A 1 126 ? 2.947 16.723 10.387 1.00 81.62 126 HIS A N 1
ATOM 1017 C CA . HIS A 1 126 ? 3.106 16.015 11.658 1.00 81.62 126 HIS A CA 1
ATOM 1018 C C . HIS A 1 126 ? 4.572 15.867 12.103 1.00 81.62 126 HIS A C 1
ATOM 1020 O O . HIS A 1 126 ? 4.826 15.252 13.136 1.00 81.62 126 HIS A O 1
ATOM 1026 N N . GLY A 1 127 ? 5.535 16.421 11.355 1.00 81.56 127 GLY A N 1
ATOM 1027 C CA . GLY A 1 127 ? 6.966 16.326 11.664 1.00 81.56 127 GLY A CA 1
ATOM 1028 C C . GLY A 1 127 ? 7.560 14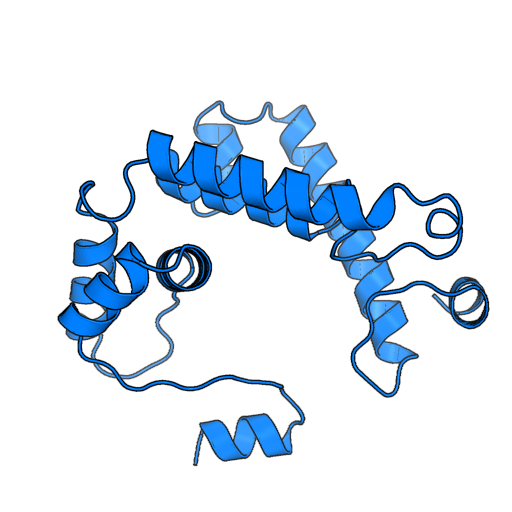.939 11.413 1.00 81.56 127 GLY A C 1
ATOM 1029 O O . GLY A 1 127 ? 8.644 14.642 11.903 1.00 81.56 127 GLY A O 1
ATOM 1030 N N . PHE A 1 128 ? 6.849 14.081 10.676 1.00 83.12 128 PHE A N 1
ATOM 1031 C CA . PHE A 1 128 ? 7.311 12.735 10.340 1.00 83.12 128 PHE A CA 1
ATOM 1032 C C . PHE A 1 128 ? 8.309 12.736 9.175 1.00 83.12 128 PHE A C 1
ATOM 1034 O O . PHE A 1 128 ? 9.157 11.856 9.091 1.00 83.12 128 PHE A O 1
ATOM 1041 N N . LEU A 1 129 ? 8.199 13.729 8.291 1.00 87.06 129 LEU A N 1
ATOM 1042 C CA . LEU A 1 129 ? 9.154 14.024 7.226 1.00 87.06 129 LEU A CA 1
ATOM 1043 C C . LEU A 1 129 ? 9.489 15.511 7.276 1.00 87.06 129 LEU A C 1
ATOM 1045 O O . LEU A 1 129 ? 8.603 16.355 7.451 1.00 87.06 129 LEU A O 1
ATOM 1049 N N . THR A 1 130 ? 10.749 15.851 7.058 1.00 91.38 130 THR A N 1
ATOM 1050 C CA . THR A 1 130 ? 11.119 17.221 6.706 1.00 91.38 130 THR A CA 1
ATOM 1051 C C . THR A 1 130 ? 10.518 17.594 5.346 1.00 91.38 130 THR A C 1
ATOM 1053 O O . THR A 1 130 ? 10.180 16.735 4.533 1.00 91.38 130 THR A O 1
ATOM 1056 N N . ASP A 1 131 ? 10.372 18.892 5.071 1.00 89.19 131 ASP A N 1
ATOM 1057 C CA . ASP A 1 131 ? 9.889 19.370 3.764 1.00 89.19 131 ASP A CA 1
ATOM 1058 C C . ASP A 1 131 ? 10.818 18.931 2.612 1.00 89.19 131 ASP A C 1
ATOM 1060 O O . ASP A 1 131 ? 10.342 18.620 1.522 1.00 89.19 131 ASP A O 1
ATOM 1064 N N . ALA A 1 132 ? 12.126 18.821 2.871 1.00 93.06 132 ALA A N 1
ATOM 1065 C CA . ALA A 1 132 ? 13.094 18.296 1.909 1.00 93.06 132 ALA A CA 1
ATOM 1066 C C . ALA A 1 132 ? 12.854 16.805 1.606 1.00 93.06 132 ALA A C 1
ATOM 1068 O O . ALA A 1 132 ? 12.677 16.451 0.443 1.00 93.06 132 ALA A O 1
ATOM 1069 N N . GLU A 1 133 ? 12.758 15.955 2.636 1.00 92.81 133 GLU A N 1
ATOM 1070 C CA . GLU A 1 133 ? 12.477 14.516 2.472 1.00 92.81 133 GLU A CA 1
ATOM 1071 C C . GLU A 1 133 ? 11.116 14.271 1.813 1.00 92.81 133 GLU A C 1
ATOM 1073 O O . GLU A 1 133 ? 10.969 13.370 0.992 1.00 92.81 133 GLU A O 1
ATOM 1078 N N . TYR A 1 134 ? 10.106 15.081 2.145 1.00 91.50 134 TYR A N 1
ATOM 1079 C CA . TYR A 1 134 ? 8.796 15.007 1.503 1.00 91.50 134 TYR A CA 1
ATOM 1080 C C . TYR A 1 134 ? 8.891 15.254 -0.008 1.00 91.50 134 TYR A C 1
ATOM 1082 O O . TYR A 1 134 ? 8.339 14.474 -0.787 1.00 91.50 134 TYR A O 1
ATOM 1090 N N . ARG A 1 135 ? 9.586 16.318 -0.432 1.00 92.44 135 ARG A N 1
ATOM 1091 C CA . ARG A 1 135 ? 9.748 16.644 -1.858 1.00 92.44 135 ARG A CA 1
ATOM 1092 C C . ARG A 1 135 ? 10.510 15.553 -2.595 1.00 92.44 135 ARG A C 1
ATOM 1094 O O . ARG A 1 135 ? 10.034 15.094 -3.629 1.00 92.44 135 ARG A O 1
ATOM 1101 N N . GLU A 1 136 ? 11.618 15.094 -2.022 1.00 94.44 136 GLU A N 1
ATOM 1102 C CA . GLU A 1 136 ? 12.410 13.997 -2.580 1.00 94.44 136 GLU A CA 1
ATOM 1103 C C . GLU A 1 136 ? 11.568 12.721 -2.732 1.00 94.44 136 GLU A C 1
ATOM 1105 O O . GLU A 1 136 ? 11.574 12.086 -3.787 1.00 94.44 136 GLU A O 1
ATOM 1110 N N . LEU A 1 137 ? 10.761 12.374 -1.723 1.00 93.94 137 LEU A N 1
ATOM 1111 C CA . LEU A 1 137 ? 9.899 11.194 -1.766 1.00 93.94 137 LEU A CA 1
ATOM 1112 C C . LEU A 1 137 ? 8.807 11.304 -2.841 1.00 93.94 137 LEU A C 1
ATOM 1114 O O . LEU A 1 137 ? 8.491 10.309 -3.495 1.00 93.94 137 LEU A O 1
ATOM 1118 N N . VAL A 1 138 ? 8.234 12.495 -3.037 1.00 93.50 138 VAL A N 1
ATOM 1119 C CA . VAL A 1 138 ? 7.250 12.758 -4.100 1.00 93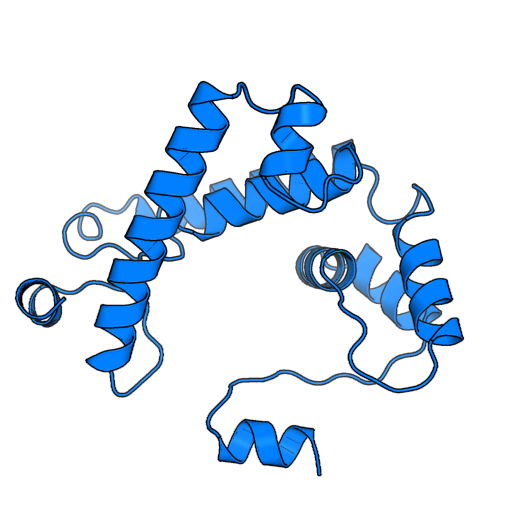.50 138 VAL A CA 1
ATOM 1120 C C . VAL A 1 138 ? 7.891 12.648 -5.483 1.00 93.50 138 VAL A C 1
ATOM 1122 O O . VAL A 1 138 ? 7.302 12.037 -6.374 1.00 93.50 138 VAL A O 1
ATOM 1125 N N . GLU A 1 139 ? 9.091 13.196 -5.672 1.00 95.75 139 GLU A N 1
ATOM 1126 C CA . GLU A 1 139 ? 9.849 13.059 -6.920 1.00 95.75 139 GLU A CA 1
ATOM 1127 C C . GLU A 1 139 ? 10.137 11.584 -7.223 1.00 95.75 139 GLU A C 1
ATOM 1129 O O . GLU A 1 139 ? 9.754 11.091 -8.286 1.00 95.75 139 GLU A O 1
ATOM 1134 N N . CYS A 1 140 ? 10.674 10.841 -6.252 1.00 95.31 140 CYS A N 1
ATOM 1135 C CA . CYS A 1 140 ? 10.923 9.404 -6.379 1.00 95.31 140 CYS A CA 1
ATOM 1136 C C . CYS A 1 140 ? 9.646 8.615 -6.704 1.00 95.31 140 CYS A C 1
ATOM 1138 O O . CYS A 1 140 ? 9.649 7.746 -7.579 1.00 95.31 140 CYS A O 1
ATOM 1140 N N . GLN A 1 141 ? 8.533 8.911 -6.024 1.00 95.81 141 GLN A N 1
ATOM 1141 C CA . GLN A 1 141 ? 7.251 8.256 -6.285 1.00 95.81 141 GLN A CA 1
ATOM 1142 C C . GLN A 1 141 ? 6.764 8.515 -7.714 1.00 95.81 141 GLN A C 1
ATOM 1144 O O . GLN A 1 141 ? 6.309 7.581 -8.378 1.00 95.81 141 GLN A O 1
ATOM 1149 N N . ASN A 1 142 ? 6.863 9.760 -8.187 1.00 96.56 142 ASN A N 1
ATOM 1150 C CA . ASN A 1 142 ? 6.454 10.135 -9.536 1.00 96.56 142 ASN A CA 1
ATOM 1151 C C . ASN A 1 142 ? 7.296 9.426 -10.600 1.00 96.56 142 ASN A C 1
ATOM 1153 O O . ASN A 1 142 ? 6.733 8.932 -11.575 1.00 96.56 142 ASN A O 1
ATOM 1157 N N . GLU A 1 143 ? 8.610 9.316 -10.403 1.00 96.06 143 GLU A N 1
ATOM 1158 C CA . GLU A 1 143 ? 9.481 8.577 -11.321 1.00 96.06 143 GLU A CA 1
ATOM 1159 C C . GLU A 1 143 ? 9.140 7.080 -11.350 1.00 96.06 143 GLU A C 1
ATOM 1161 O O . GLU A 1 143 ? 8.913 6.513 -12.421 1.00 96.06 143 GLU A O 1
ATOM 1166 N N . LEU A 1 144 ? 8.962 6.441 -10.188 1.00 96.12 144 LEU A N 1
ATOM 1167 C CA . LEU A 1 144 ? 8.532 5.037 -10.123 1.00 96.12 144 LEU A CA 1
ATOM 1168 C C . LEU A 1 144 ? 7.159 4.818 -10.778 1.00 96.12 144 LEU A C 1
ATOM 1170 O O . LEU A 1 144 ? 6.924 3.779 -11.400 1.00 96.12 144 LEU A O 1
ATOM 1174 N N . TRP A 1 145 ? 6.236 5.775 -10.654 1.00 96.88 145 TRP A N 1
ATOM 1175 C CA . TRP A 1 145 ? 4.948 5.725 -11.344 1.00 96.88 145 TRP A CA 1
ATOM 1176 C C . TRP A 1 145 ? 5.082 5.867 -12.853 1.00 96.88 145 TRP A C 1
ATOM 1178 O O . TRP A 1 145 ? 4.421 5.110 -13.559 1.00 96.88 145 TRP A O 1
ATOM 1188 N N . ARG A 1 146 ? 5.927 6.776 -13.349 1.00 96.69 146 ARG A N 1
ATOM 1189 C CA . ARG A 1 146 ? 6.186 6.940 -14.788 1.00 96.69 146 ARG A CA 1
ATOM 1190 C C . ARG A 1 146 ? 6.745 5.659 -15.394 1.00 96.69 146 ARG A C 1
ATOM 1192 O O . ARG A 1 146 ? 6.155 5.142 -16.339 1.00 96.69 146 ARG A O 1
ATOM 1199 N N . ILE A 1 147 ? 7.789 5.097 -14.782 1.00 95.56 147 ILE A N 1
ATOM 1200 C CA . ILE A 1 147 ? 8.410 3.836 -15.216 1.00 95.56 147 ILE A CA 1
ATOM 1201 C C . ILE A 1 147 ? 7.379 2.705 -15.199 1.00 95.56 147 ILE A C 1
ATOM 1203 O O . ILE A 1 147 ? 7.211 1.985 -16.181 1.00 95.56 147 ILE A O 1
ATOM 1207 N N . ARG A 1 148 ? 6.633 2.553 -14.096 1.00 95.75 148 ARG A N 1
ATOM 1208 C CA . ARG A 1 148 ? 5.609 1.507 -13.985 1.00 95.75 148 ARG A CA 1
ATOM 1209 C C . ARG A 1 148 ? 4.479 1.696 -14.997 1.00 95.75 148 ARG A C 1
ATOM 1211 O O . ARG A 1 148 ? 3.953 0.708 -15.492 1.00 95.75 148 ARG A O 1
ATOM 1218 N N . PHE A 1 149 ? 4.085 2.930 -15.290 1.00 95.25 149 PHE A N 1
ATOM 1219 C CA . PHE A 1 149 ? 3.049 3.224 -16.275 1.00 95.25 149 PHE A CA 1
ATOM 1220 C C . PHE A 1 149 ? 3.503 2.855 -17.689 1.00 95.25 149 PHE A C 1
ATOM 1222 O O . PHE A 1 149 ? 2.797 2.105 -18.356 1.00 95.25 149 PHE A O 1
ATOM 1229 N N . ALA A 1 150 ? 4.689 3.304 -18.107 1.00 95.62 150 ALA A N 1
ATOM 1230 C CA . ALA A 1 150 ? 5.274 2.946 -19.398 1.00 95.62 150 ALA A CA 1
ATOM 1231 C C . ALA A 1 150 ? 5.454 1.423 -19.537 1.00 95.62 150 ALA A C 1
ATOM 1233 O O . ALA A 1 150 ? 5.023 0.839 -20.527 1.00 95.62 150 ALA A O 1
ATOM 1234 N N . LEU A 1 151 ? 5.941 0.747 -18.491 1.00 95.50 151 LEU A N 1
ATOM 1235 C CA . LEU A 1 151 ? 6.035 -0.715 -18.467 1.00 95.50 151 LEU A CA 1
ATOM 1236 C C . LEU A 1 151 ? 4.667 -1.391 -18.681 1.00 95.50 151 LEU A C 1
ATOM 1238 O O . LEU A 1 151 ? 4.560 -2.347 -19.441 1.00 95.50 151 LEU A O 1
ATOM 1242 N N . HIS A 1 152 ? 3.601 -0.900 -18.043 1.00 93.00 152 HIS A N 1
ATOM 1243 C CA . HIS A 1 152 ? 2.248 -1.463 -18.195 1.00 93.00 152 HIS A CA 1
ATOM 1244 C C . HIS A 1 152 ? 1.576 -1.114 -19.534 1.00 93.00 152 HIS A C 1
ATOM 1246 O O . HIS A 1 152 ? 0.585 -1.754 -19.873 1.00 93.00 152 HIS A O 1
ATOM 1252 N N . ILE A 1 153 ? 2.097 -0.145 -20.297 1.00 93.38 153 ILE A N 1
ATOM 1253 C CA . ILE A 1 153 ? 1.689 0.083 -21.695 1.00 93.38 153 ILE A CA 1
ATOM 1254 C C . ILE A 1 153 ? 2.266 -1.012 -22.600 1.00 93.38 153 ILE A C 1
ATOM 1256 O O . ILE A 1 153 ? 1.552 -1.540 -23.453 1.00 93.38 153 ILE A O 1
ATOM 1260 N N . GLU A 1 154 ? 3.535 -1.369 -22.396 1.00 92.75 154 GLU A N 1
ATOM 1261 C CA . GLU A 1 154 ? 4.234 -2.382 -23.196 1.00 92.75 154 GLU A CA 1
ATOM 1262 C C . GLU A 1 154 ? 3.781 -3.813 -22.861 1.00 92.75 154 GLU A C 1
ATOM 1264 O O . GLU A 1 154 ? 3.708 -4.699 -23.721 1.00 92.75 154 GLU A O 1
ATOM 1269 N N . LEU A 1 155 ? 3.444 -4.063 -21.596 1.00 90.94 155 LEU A N 1
ATOM 1270 C CA . LEU A 1 155 ? 3.038 -5.382 -21.132 1.00 90.94 155 LEU A CA 1
ATOM 1271 C C . LEU A 1 155 ? 1.590 -5.725 -21.506 1.00 90.94 155 LEU A C 1
ATOM 1273 O O . LEU A 1 155 ? 0.645 -4.977 -21.282 1.00 90.94 155 LEU A O 1
ATOM 1277 N N . ARG A 1 156 ? 1.385 -6.967 -21.958 1.00 84.94 156 ARG A N 1
ATOM 1278 C CA . ARG A 1 156 ? 0.042 -7.539 -22.196 1.00 84.94 156 ARG A CA 1
ATOM 1279 C C . ARG A 1 156 ? -0.570 -8.227 -20.972 1.00 84.94 156 ARG A C 1
ATOM 1281 O O . ARG A 1 156 ? -1.700 -8.709 -21.043 1.00 84.94 156 ARG A O 1
ATOM 1288 N N . ARG A 1 157 ? 0.191 -8.337 -19.882 1.00 86.94 157 ARG A N 1
ATOM 1289 C CA . ARG A 1 157 ? -0.193 -8.986 -18.621 1.00 86.94 157 ARG A CA 1
ATOM 1290 C C . ARG A 1 157 ? 0.374 -8.210 -17.439 1.00 86.94 157 ARG A C 1
ATOM 1292 O O . ARG A 1 157 ? 1.347 -7.483 -17.595 1.00 86.94 157 ARG A O 1
ATOM 1299 N N . TYR A 1 158 ? -0.184 -8.424 -16.253 1.00 87.88 158 TYR A N 1
ATOM 1300 C CA . TYR A 1 158 ? 0.340 -7.815 -15.038 1.00 87.88 158 TYR A CA 1
ATOM 1301 C C . TYR A 1 158 ? 1.752 -8.328 -14.710 1.00 87.88 158 TYR A C 1
ATOM 1303 O O . TYR A 1 158 ? 1.929 -9.492 -14.353 1.00 87.88 158 TYR A O 1
ATOM 1311 N N . ASP A 1 159 ? 2.746 -7.447 -14.788 1.00 91.19 159 ASP A N 1
ATOM 1312 C CA . ASP A 1 159 ? 4.097 -7.654 -14.261 1.00 91.19 159 ASP A CA 1
ATOM 1313 C C . ASP A 1 159 ? 4.658 -6.297 -13.805 1.00 91.19 159 ASP A C 1
ATOM 1315 O O . ASP A 1 159 ? 4.256 -5.254 -14.310 1.00 91.19 159 ASP A O 1
ATOM 1319 N N . ASN A 1 160 ? 5.531 -6.268 -12.801 1.00 93.19 160 ASN A N 1
ATOM 1320 C CA . ASN A 1 160 ? 6.199 -5.027 -12.374 1.00 93.19 160 ASN A CA 1
ATOM 1321 C C . ASN A 1 160 ? 7.718 -5.108 -12.533 1.00 93.19 160 ASN A C 1
ATOM 1323 O O . ASN A 1 160 ? 8.415 -4.205 -12.071 1.00 93.19 160 ASN A O 1
ATOM 1327 N N . ARG A 1 161 ? 8.227 -6.185 -13.135 1.00 93.06 161 ARG A N 1
ATOM 1328 C CA . ARG A 1 161 ? 9.649 -6.360 -13.393 1.00 93.06 161 ARG A CA 1
ATOM 1329 C C . ARG A 1 161 ? 10.055 -5.628 -14.664 1.00 93.06 161 ARG A C 1
ATOM 1331 O O . ARG A 1 161 ? 9.492 -5.870 -15.727 1.00 93.06 161 ARG A O 1
ATOM 1338 N N . LEU A 1 162 ? 11.057 -4.769 -14.546 1.00 92.62 162 LEU A N 1
ATOM 1339 C CA . LEU A 1 162 ? 11.676 -4.090 -15.674 1.00 92.62 162 LEU A CA 1
ATOM 1340 C C . LEU A 1 162 ? 12.784 -4.981 -16.257 1.00 92.62 162 LEU A C 1
ATOM 1342 O O . LEU A 1 162 ? 13.962 -4.795 -15.955 1.00 92.62 162 LEU A O 1
ATOM 1346 N N . THR A 1 163 ? 12.391 -5.996 -17.030 1.00 92.00 163 THR A N 1
ATOM 1347 C CA . THR A 1 163 ? 13.332 -6.911 -17.700 1.00 92.00 163 THR A CA 1
ATOM 1348 C C . THR A 1 163 ? 14.134 -6.198 -18.784 1.00 92.00 163 THR A C 1
ATOM 1350 O O . THR A 1 163 ? 13.714 -5.150 -19.277 1.00 92.00 163 THR A O 1
ATOM 1353 N N . PHE A 1 164 ? 15.267 -6.767 -19.196 1.00 91.44 164 PHE A N 1
ATOM 1354 C CA . PHE A 1 164 ? 16.120 -6.172 -20.232 1.00 91.44 164 PHE A CA 1
ATOM 1355 C C . PHE A 1 164 ? 15.369 -5.879 -21.534 1.00 91.44 164 PHE A C 1
ATOM 1357 O O . PHE A 1 164 ? 15.553 -4.814 -22.121 1.00 91.44 164 PHE A O 1
ATOM 1364 N N . ASP A 1 165 ? 14.467 -6.777 -21.934 1.00 90.19 165 ASP A N 1
ATOM 1365 C CA . ASP A 1 165 ? 13.644 -6.620 -23.138 1.00 90.19 165 ASP A CA 1
ATOM 1366 C C . ASP A 1 165 ? 12.741 -5.376 -23.086 1.00 90.19 165 ASP A C 1
ATOM 1368 O O . ASP A 1 165 ? 12.387 -4.827 -24.127 1.00 90.19 165 ASP A O 1
ATOM 1372 N N . HIS A 1 166 ? 12.375 -4.918 -21.884 1.00 90.56 166 HIS A N 1
ATOM 1373 C CA . HIS A 1 166 ? 11.499 -3.764 -21.677 1.00 90.56 166 HIS A CA 1
ATOM 1374 C C . HIS A 1 166 ? 12.257 -2.472 -21.345 1.00 90.56 166 HIS A C 1
ATOM 1376 O O . HIS A 1 166 ? 11.692 -1.390 -21.471 1.00 90.56 166 HIS A O 1
ATOM 1382 N N . GLN A 1 167 ? 13.531 -2.547 -20.950 1.00 90.00 167 GLN A N 1
ATOM 1383 C CA . GLN A 1 167 ? 14.312 -1.373 -20.531 1.00 90.00 167 GLN A CA 1
ATOM 1384 C C . GLN A 1 167 ? 14.531 -0.345 -21.638 1.00 90.00 167 GLN A C 1
ATOM 1386 O O . GLN A 1 167 ? 14.634 0.837 -21.347 1.00 90.00 167 GLN A O 1
ATOM 1391 N N . ALA A 1 168 ? 14.625 -0.777 -22.896 1.00 90.00 168 ALA A N 1
ATOM 1392 C CA . ALA A 1 168 ? 14.819 0.144 -24.015 1.00 90.00 168 ALA A CA 1
ATOM 1393 C C . ALA A 1 168 ? 13.523 0.856 -24.445 1.00 90.00 168 ALA A C 1
ATOM 1395 O O . ALA A 1 168 ? 13.590 1.893 -25.102 1.00 90.00 168 ALA A O 1
ATOM 1396 N N . SER A 1 169 ? 12.359 0.278 -24.129 1.00 86.44 169 SER A N 1
ATOM 1397 C CA . SER A 1 169 ? 11.036 0.787 -24.522 1.00 86.44 169 SER A CA 1
ATOM 1398 C C . SER A 1 169 ? 10.356 1.645 -23.452 1.00 86.44 169 SER A C 1
ATOM 1400 O O . SER A 1 169 ? 9.426 2.380 -23.775 1.00 86.44 169 SER A O 1
ATOM 1402 N N . VAL A 1 170 ? 10.784 1.511 -22.194 1.00 86.25 170 VAL A N 1
ATOM 1403 C CA . VAL A 1 170 ? 10.267 2.231 -21.017 1.00 86.25 170 VAL A CA 1
ATOM 1404 C C . VAL A 1 170 ? 11.091 3.483 -20.762 1.00 86.25 170 VAL A C 1
ATOM 1406 O O . VAL A 1 170 ? 10.465 4.539 -20.519 1.00 86.25 170 VAL A O 1
#

InterPro domains:
  IPR010043 Bifunctional uridylyltransferase/uridylyl-removing enzyme [MF_00277] (1-170)
  IPR010043 Bifunctional uridylyltransferase/uridylyl-removing enzyme [PTHR47320] (1-170)
  IPR013546 PII-uridylyltransferase/Glutamine-synthetase adenylyltransferase [PF08335] (68-169)
  IPR043519 Nucleotidyltransferase superfamily [SSF81301] (2-63)

Organism: Photobacterium leiognathi (NCBI:txid553611)

Secondary structure (DSSP, 8-state):
-HHHHHHHTT---------HHHHHHHHHH-HHHHHHHHT----SS-HHHHHHHHHHHHSSSSS-HHHHHHHHHHHHHHHHHTT-STTTTSS-BTTTSTTSHHHHHHHHHHHHHHH---SHHHHHHTTSS-HHHHHHHHHHHHHHHHHHHHHHHH-SS---B--HHHHTT-

pLDDT: mean 90.72, std 7.74, range [53.66, 97.88]

Foldseek 3Di:
DVVVVCVVVVHDDDDDDDQLVVLLVVQQVDLVSLLCLLLDDDDDDDVVSNVSSVCSSLVCVRQNLVNNLVVLVVVLVVLQVVVPPPPQPQWDQQDRHVLHVVVVSSLQSSCCNVPVQNDLVVCCVVVVDPPVRSVVSVVSNVVSVVLQVQQVVVDPDDGRIRDPVNVVRD